Protein AF-F5BBF5-F1 (afdb_monomer_lite)

Structure (mmCIF, N/CA/C/O backbone):
data_AF-F5BBF5-F1
#
_entry.id   AF-F5BBF5-F1
#
loop_
_atom_site.group_PDB
_atom_site.id
_atom_site.type_symbol
_atom_site.label_atom_id
_atom_site.label_alt_id
_atom_site.label_comp_id
_atom_site.label_asym_id
_atom_site.label_entity_id
_atom_site.label_seq_id
_atom_site.pdbx_PDB_ins_code
_atom_site.Cartn_x
_atom_site.Cartn_y
_atom_site.Cartn_z
_atom_site.occupancy
_atom_site.B_iso_or_equiv
_atom_site.auth_seq_id
_atom_site.auth_comp_id
_atom_site.auth_asym_id
_atom_site.auth_atom_id
_atom_site.pdbx_PDB_model_num
ATOM 1 N N . ALA A 1 1 ? 1.559 0.053 0.431 1.00 80.69 1 ALA A N 1
ATOM 2 C CA . ALA A 1 1 ? 0.894 0.290 -0.863 1.00 80.69 1 ALA A CA 1
ATOM 3 C C . ALA A 1 1 ? 0.780 -0.994 -1.685 1.00 80.69 1 ALA A C 1
ATOM 5 O O . ALA A 1 1 ? -0.337 -1.382 -1.958 1.00 80.69 1 ALA A O 1
ATOM 6 N N . VAL A 1 2 ? 1.877 -1.699 -2.002 1.00 87.19 2 VAL A N 1
ATOM 7 C CA . VAL A 1 2 ? 1.839 -2.935 -2.829 1.00 87.19 2 VAL A CA 1
ATOM 8 C C . VAL A 1 2 ? 1.048 -4.109 -2.226 1.00 87.19 2 VAL A C 1
ATOM 10 O O . VAL A 1 2 ? 0.563 -4.955 -2.956 1.00 87.19 2 VAL A O 1
ATOM 13 N N . ARG A 1 3 ? 0.866 -4.144 -0.898 1.00 90.75 3 ARG A N 1
ATOM 14 C CA . ARG A 1 3 ? 0.001 -5.110 -0.186 1.00 90.75 3 ARG A CA 1
ATOM 15 C C . ARG A 1 3 ? -1.394 -4.543 0.103 1.00 90.75 3 ARG A C 1
ATOM 17 O O . ARG A 1 3 ? -1.894 -4.683 1.221 1.00 90.75 3 ARG A O 1
ATOM 24 N N . TYR A 1 4 ? -1.933 -3.782 -0.843 1.00 93.31 4 TYR A N 1
ATOM 25 C CA . TYR A 1 4 ? -3.305 -3.292 -0.789 1.00 93.31 4 TYR A CA 1
ATOM 26 C C . TYR A 1 4 ? -4.234 -4.363 -1.341 1.00 93.31 4 TYR A C 1
ATOM 28 O O . TYR A 1 4 ? -4.003 -4.866 -2.437 1.00 93.31 4 TYR A O 1
ATOM 36 N N . ASP A 1 5 ? -5.268 -4.690 -0.576 1.00 92.00 5 ASP A N 1
ATOM 37 C CA . ASP A 1 5 ? -6.343 -5.562 -1.020 1.00 92.00 5 ASP A CA 1
ATOM 38 C C . ASP A 1 5 ? -7.563 -4.702 -1.402 1.00 92.00 5 ASP A C 1
ATOM 40 O O . ASP A 1 5 ? -8.142 -4.052 -0.520 1.00 92.00 5 ASP A O 1
ATOM 44 N N . PRO A 1 6 ? -7.947 -4.655 -2.692 1.00 88.62 6 PRO A N 1
ATOM 45 C CA . PRO A 1 6 ? -9.095 -3.881 -3.145 1.00 88.62 6 PRO A CA 1
ATOM 46 C C . PRO A 1 6 ? -10.435 -4.447 -2.655 1.00 88.62 6 PRO A C 1
ATOM 48 O O . PRO A 1 6 ? -11.376 -3.667 -2.522 1.00 88.62 6 PRO A O 1
ATOM 51 N N . ASP A 1 7 ? -10.528 -5.744 -2.341 1.00 91.38 7 ASP A N 1
ATOM 52 C CA . ASP A 1 7 ? -11.789 -6.370 -1.924 1.00 91.38 7 ASP A CA 1
ATOM 53 C C . ASP A 1 7 ? -12.153 -5.994 -0.482 1.00 91.38 7 ASP A C 1
ATOM 55 O O . ASP A 1 7 ? -13.304 -5.681 -0.170 1.00 91.38 7 ASP A O 1
ATOM 59 N N . SER A 1 8 ? -11.162 -5.992 0.414 1.00 93.00 8 SER A N 1
ATOM 60 C CA . SER A 1 8 ? -11.350 -5.604 1.819 1.00 93.00 8 SER A CA 1
ATOM 61 C C . SER A 1 8 ? -11.052 -4.128 2.106 1.00 93.00 8 SER A C 1
ATOM 63 O O . SER A 1 8 ? -11.312 -3.651 3.219 1.00 93.00 8 SER A O 1
ATOM 65 N N . GLU A 1 9 ? -10.507 -3.409 1.122 1.00 93.31 9 GLU A N 1
ATOM 66 C CA . GLU A 1 9 ? -9.956 -2.058 1.248 1.00 93.31 9 GLU A CA 1
ATOM 67 C C . GLU A 1 9 ? -8.974 -1.929 2.425 1.00 93.31 9 GLU A C 1
ATOM 69 O O . GLU A 1 9 ? -9.023 -0.974 3.212 1.00 93.31 9 GLU A O 1
ATOM 74 N N . THR A 1 10 ? -8.070 -2.905 2.558 1.00 95.12 10 THR A N 1
ATOM 75 C CA . THR A 1 10 ? -7.057 -2.943 3.623 1.00 95.12 10 THR A CA 1
ATOM 76 C C . THR A 1 10 ? -5.630 -2.869 3.089 1.00 95.12 10 THR A C 1
ATOM 78 O O . THR A 1 10 ? -5.342 -3.192 1.939 1.00 95.12 10 THR A O 1
ATOM 81 N N . LEU A 1 11 ? -4.710 -2.428 3.947 1.00 94.88 11 LEU A N 1
ATOM 82 C CA . LEU A 1 11 ? -3.268 -2.540 3.744 1.00 94.88 11 LEU A CA 1
ATOM 83 C C . LEU A 1 11 ? -2.688 -3.511 4.766 1.00 94.88 11 LEU A C 1
ATOM 85 O O . LEU A 1 11 ? -2.922 -3.350 5.961 1.00 94.88 11 LEU A O 1
ATOM 89 N N . THR A 1 12 ? -1.877 -4.469 4.319 1.00 94.25 12 THR A N 1
ATOM 90 C CA . THR A 1 12 ? -1.159 -5.362 5.242 1.00 94.25 12 THR A CA 1
ATOM 91 C C . THR A 1 12 ? 0.172 -4.747 5.671 1.00 94.25 12 THR A C 1
ATOM 93 O O . THR A 1 12 ? 1.108 -4.633 4.873 1.00 94.25 12 THR A O 1
ATOM 96 N N . LEU A 1 13 ? 0.272 -4.373 6.947 1.00 88.81 13 LEU A N 1
ATOM 97 C CA . LEU A 1 13 ? 1.490 -3.878 7.586 1.00 88.81 13 LEU A CA 1
ATOM 98 C C . LEU A 1 13 ? 2.339 -5.039 8.097 1.00 88.81 13 LEU A C 1
ATOM 100 O O . LEU A 1 13 ? 1.816 -6.013 8.638 1.00 88.81 13 LEU A O 1
ATOM 104 N N . SER A 1 14 ? 3.655 -4.938 7.900 1.00 85.31 14 SER A N 1
ATOM 105 C CA . SER A 1 14 ? 4.657 -5.925 8.340 1.00 85.31 14 SER A CA 1
ATOM 106 C C . SER A 1 14 ? 4.404 -7.378 7.904 1.00 85.31 14 SER A C 1
ATOM 108 O O . SER A 1 14 ? 5.126 -8.270 8.317 1.00 85.31 14 SER A O 1
ATOM 110 N N . GLY A 1 15 ? 3.430 -7.624 7.020 1.00 84.94 15 GLY A N 1
ATOM 111 C CA . GLY A 1 15 ? 3.052 -8.962 6.551 1.00 84.94 15 GLY A CA 1
ATOM 112 C C . GLY A 1 15 ? 1.993 -9.669 7.392 1.00 84.94 15 GLY A C 1
ATOM 113 O O . GLY A 1 15 ? 1.536 -10.723 6.975 1.00 84.94 15 GLY A O 1
ATOM 114 N N . GLU A 1 16 ? 1.568 -9.088 8.513 1.00 89.31 16 GLU A N 1
ATOM 115 C CA . GLU A 1 16 ? 0.718 -9.788 9.487 1.00 89.31 16 GLU A CA 1
ATOM 116 C C . GLU A 1 16 ? -0.567 -9.025 9.825 1.00 89.31 16 GLU A C 1
ATOM 118 O O . GLU A 1 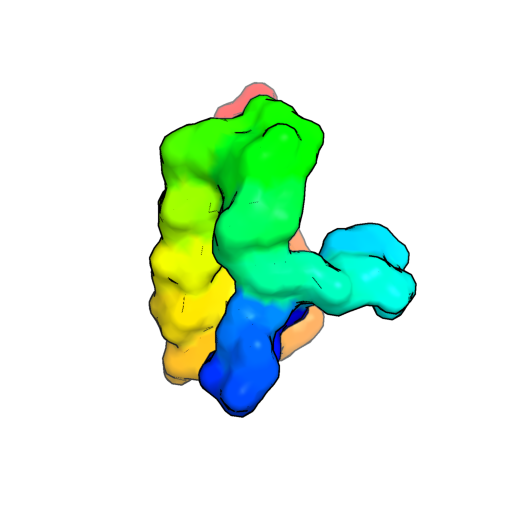16 ? -1.588 -9.642 10.120 1.00 89.31 16 GLU A O 1
ATOM 123 N N . MET A 1 17 ? -0.553 -7.688 9.766 1.00 92.31 17 MET A N 1
ATOM 124 C CA . MET A 1 17 ? -1.669 -6.872 10.246 1.00 92.31 17 MET A CA 1
ATOM 125 C C . MET A 1 17 ? -2.362 -6.135 9.103 1.00 92.31 17 MET A C 1
ATOM 127 O O . MET A 1 17 ? -1.859 -5.123 8.614 1.00 92.31 17 MET A O 1
ATOM 131 N N . ALA A 1 18 ? -3.537 -6.618 8.701 1.00 95.00 18 ALA A N 1
ATOM 132 C CA . ALA A 1 18 ? -4.416 -5.901 7.784 1.00 95.00 18 ALA A CA 1
ATOM 133 C C . ALA A 1 18 ? -5.105 -4.737 8.512 1.00 95.00 18 ALA A C 1
ATOM 135 O O . ALA A 1 18 ? -5.788 -4.937 9.518 1.00 95.00 18 ALA A O 1
ATOM 136 N N . VAL A 1 19 ? -4.932 -3.518 8.002 1.00 94.81 19 VAL A N 1
ATOM 137 C CA . VAL A 1 19 ? -5.535 -2.305 8.568 1.00 94.81 19 VAL A CA 1
ATOM 138 C C . VAL A 1 19 ? -6.360 -1.558 7.536 1.00 94.81 19 VAL A C 1
ATOM 140 O O . VAL A 1 19 ? -6.001 -1.489 6.361 1.00 94.81 19 VAL A O 1
ATOM 143 N N . LYS A 1 20 ? -7.455 -0.949 7.989 1.00 94.94 20 LYS A N 1
ATOM 144 C CA . LYS A 1 20 ? -8.262 -0.019 7.193 1.00 94.94 20 LYS A CA 1
ATOM 145 C C . LYS A 1 20 ? -7.665 1.386 7.193 1.00 94.94 20 LYS A C 1
ATOM 147 O O . LYS A 1 20 ? -6.947 1.773 8.120 1.00 94.94 20 LYS A O 1
ATOM 152 N N . ARG A 1 21 ? -8.057 2.184 6.195 1.00 93.50 21 ARG A N 1
ATOM 153 C CA . ARG A 1 21 ? -7.686 3.605 6.043 1.00 93.50 21 ARG A CA 1
ATOM 154 C C . ARG A 1 21 ? -7.842 4.400 7.336 1.00 93.50 21 ARG A C 1
ATOM 156 O O . ARG A 1 21 ? -6.906 5.077 7.755 1.00 93.50 21 ARG A O 1
ATOM 163 N N . GLU A 1 22 ? -8.985 4.251 8.000 1.00 94.00 22 GLU A N 1
ATOM 164 C CA . GLU A 1 22 ? -9.28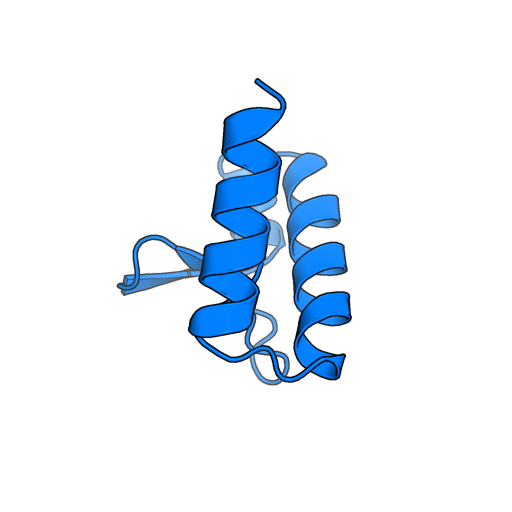2 4.959 9.249 1.00 94.00 22 GLU A CA 1
ATOM 165 C C . GLU A 1 22 ? -8.417 4.496 10.424 1.00 94.00 22 GLU A C 1
ATOM 167 O O . GLU A 1 22 ? -7.999 5.313 11.238 1.00 94.00 22 GLU A O 1
ATOM 172 N N . GLN A 1 23 ? -8.086 3.205 10.514 1.00 93.12 23 GLN A N 1
ATOM 173 C CA . GLN A 1 23 ? -7.207 2.705 11.576 1.00 93.12 23 GLN A CA 1
ATOM 174 C C . GLN A 1 23 ? -5.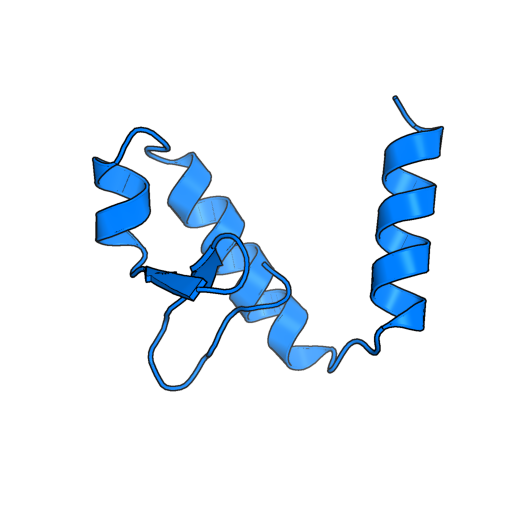797 3.276 11.428 1.00 93.12 23 GLN A C 1
ATOM 176 O O . GLN A 1 23 ? -5.196 3.696 12.411 1.00 93.12 23 GLN A O 1
ATOM 181 N N . LEU A 1 24 ? -5.292 3.347 10.195 1.00 92.56 24 LEU A N 1
ATOM 182 C CA . LEU A 1 24 ? -3.976 3.908 9.913 1.00 92.56 24 LEU A CA 1
ATOM 183 C C . LEU A 1 24 ? -3.948 5.432 10.128 1.00 92.56 24 LEU A C 1
ATOM 185 O O . LEU A 1 24 ? -3.015 5.962 10.730 1.00 92.56 24 LEU A O 1
ATOM 189 N N . LYS A 1 25 ? -5.009 6.130 9.706 1.00 93.56 25 LYS A N 1
ATOM 190 C CA . LYS A 1 25 ? -5.197 7.576 9.898 1.00 93.56 25 LYS A CA 1
ATOM 191 C C . LYS A 1 25 ? -5.225 7.953 11.379 1.00 93.56 25 LYS A C 1
ATOM 193 O O . LYS A 1 25 ? -4.454 8.812 11.805 1.00 93.56 25 LYS A O 1
ATOM 198 N N . ASN A 1 26 ? -6.051 7.261 12.161 1.00 92.62 26 ASN A N 1
ATOM 199 C CA . ASN A 1 26 ? -6.202 7.490 13.599 1.00 92.62 26 ASN A CA 1
ATOM 200 C C . ASN A 1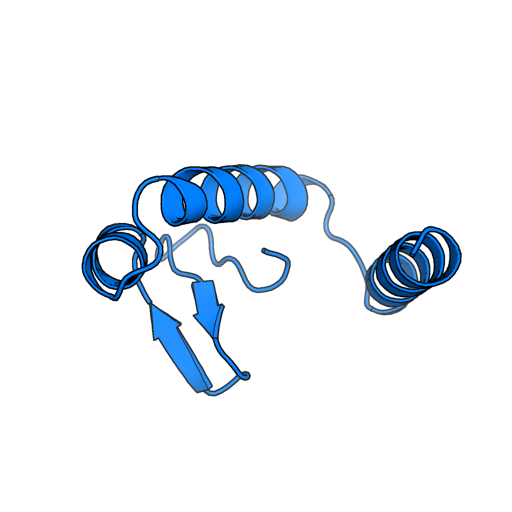 26 ? -5.027 6.929 14.417 1.00 92.62 26 ASN A C 1
ATOM 202 O O . ASN A 1 26 ? -4.781 7.385 15.529 1.00 92.62 26 ASN A O 1
ATOM 206 N N . GLY A 1 27 ? -4.268 5.984 13.857 1.00 89.81 27 GLY A N 1
ATOM 207 C CA . GLY A 1 27 ? -3.063 5.400 14.452 1.00 89.81 27 GLY A CA 1
ATOM 208 C C . GLY A 1 27 ? -1.816 6.288 14.397 1.00 89.81 27 GLY A C 1
ATOM 209 O O . GLY A 1 27 ? -0.742 5.834 14.779 1.00 89.81 27 GLY A O 1
ATOM 210 N N . GLY A 1 28 ? -1.935 7.534 13.923 1.00 89.69 28 GLY A N 1
ATOM 211 C CA . GLY A 1 28 ? -0.863 8.536 13.965 1.00 89.69 28 GLY A CA 1
ATOM 212 C C . GLY A 1 28 ? -0.315 8.970 12.604 1.00 89.69 28 GLY A C 1
ATOM 213 O O . GLY A 1 28 ? 0.460 9.920 12.555 1.00 89.69 28 GLY A O 1
ATOM 214 N N . LEU A 1 29 ? -0.733 8.344 11.496 1.00 89.50 29 LEU A N 1
ATOM 215 C CA . LEU A 1 29 ? -0.319 8.762 10.146 1.00 89.50 29 LEU A CA 1
ATOM 216 C C . LEU A 1 2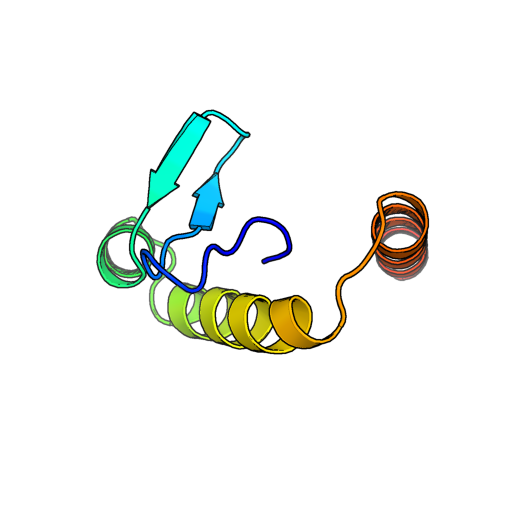9 ? -1.157 9.915 9.577 1.00 89.50 29 LEU A C 1
ATOM 218 O O . LEU A 1 29 ? -0.731 10.563 8.621 1.00 89.50 29 LEU A O 1
ATOM 222 N N . GLY A 1 30 ? -2.336 10.197 10.141 1.00 92.75 30 GLY A N 1
ATOM 223 C CA . GLY A 1 30 ? -3.181 11.309 9.704 1.00 92.75 30 GLY A CA 1
ATOM 224 C C . GLY A 1 30 ? -3.445 11.282 8.194 1.00 92.75 30 GLY A C 1
ATOM 225 O O . GLY A 1 30 ? -3.761 10.236 7.627 1.00 92.75 30 GLY A O 1
ATOM 226 N N . VAL A 1 31 ? -3.277 12.430 7.530 1.00 90.75 31 VAL A N 1
ATOM 227 C CA . VAL A 1 31 ? -3.496 12.585 6.076 1.00 90.75 31 VAL A CA 1
ATOM 228 C C . VAL A 1 31 ? -2.552 11.742 5.212 1.00 90.75 31 VAL A C 1
ATOM 230 O O . VAL A 1 31 ? -2.875 11.449 4.066 1.00 90.75 31 VAL A O 1
ATOM 233 N N . VAL A 1 32 ? -1.410 11.296 5.750 1.00 92.81 32 VAL A N 1
ATOM 234 C CA . VAL A 1 32 ? -0.476 10.423 5.021 1.00 92.81 32 VAL A CA 1
ATOM 235 C C . VAL A 1 32 ? -1.112 9.056 4.749 1.00 92.81 32 VAL A C 1
ATOM 237 O O . VAL A 1 32 ? -0.826 8.444 3.723 1.00 92.81 32 VAL A O 1
ATOM 240 N N . SER A 1 33 ? -2.029 8.603 5.615 1.00 93.38 33 SER A N 1
ATOM 241 C CA . SER A 1 33 ? -2.821 7.389 5.373 1.00 93.38 33 SER A CA 1
ATOM 242 C C . SER A 1 33 ? -3.554 7.466 4.033 1.00 93.38 33 SER A C 1
ATOM 244 O O . SER A 1 33 ? -3.470 6.534 3.235 1.00 93.38 33 SER A O 1
ATOM 246 N N . ASP A 1 34 ? -4.197 8.601 3.746 1.00 93.06 34 ASP A N 1
ATOM 247 C CA . ASP A 1 34 ? -4.978 8.779 2.522 1.00 93.06 34 ASP A CA 1
ATOM 248 C C . ASP A 1 34 ? -4.088 8.622 1.278 1.00 93.06 34 ASP A C 1
ATOM 250 O O . ASP A 1 34 ? -4.403 7.826 0.395 1.00 93.06 34 ASP A O 1
ATOM 254 N N . ALA A 1 35 ? -2.910 9.253 1.278 1.00 94.50 35 ALA A N 1
ATOM 255 C CA . ALA A 1 35 ? -1.945 9.137 0.186 1.00 94.50 35 ALA A CA 1
ATOM 256 C C . ALA A 1 35 ? -1.433 7.698 -0.026 1.00 94.50 35 ALA A C 1
ATOM 258 O O . ALA A 1 35 ? -1.293 7.250 -1.164 1.00 94.50 35 ALA A O 1
ATOM 259 N N . ILE A 1 36 ? -1.168 6.944 1.050 1.00 93.56 36 ILE A N 1
ATOM 260 C CA . ILE A 1 36 ? -0.688 5.555 0.942 1.00 93.56 36 ILE A CA 1
ATOM 261 C C . ILE A 1 36 ? -1.786 4.637 0.388 1.00 93.56 36 ILE A C 1
ATOM 263 O O . ILE A 1 36 ? -1.486 3.737 -0.404 1.00 93.56 36 ILE A O 1
ATOM 267 N N . PHE A 1 37 ? -3.041 4.840 0.796 1.00 94.75 37 PHE A N 1
ATOM 268 C CA . PHE A 1 37 ? -4.177 4.072 0.284 1.00 94.75 37 PHE A CA 1
ATOM 269 C C . PHE A 1 37 ? -4.476 4.403 -1.181 1.00 94.75 37 PHE A C 1
ATOM 271 O O . PHE A 1 37 ? -4.696 3.486 -1.970 1.00 94.75 37 PHE A O 1
ATOM 278 N N . ASP A 1 38 ? -4.420 5.678 -1.565 1.00 94.19 38 ASP A N 1
ATOM 279 C CA . ASP A 1 38 ? -4.626 6.099 -2.954 1.00 94.19 38 ASP A CA 1
ATOM 280 C C . ASP A 1 38 ? -3.514 5.559 -3.870 1.00 94.19 38 ASP A C 1
ATOM 282 O O . ASP A 1 38 ? -3.790 5.071 -4.972 1.00 94.19 38 ASP A O 1
ATOM 286 N N . LEU A 1 39 ? -2.267 5.533 -3.383 1.00 93.38 39 LEU A N 1
ATOM 287 C CA . LEU A 1 39 ? -1.160 4.858 -4.059 1.00 93.38 39 LEU A CA 1
ATOM 288 C C . LEU A 1 39 ? -1.407 3.348 -4.171 1.00 93.38 39 LEU A C 1
ATOM 290 O O . LEU A 1 39 ? -1.239 2.787 -5.246 1.00 93.38 39 LEU A O 1
ATOM 294 N N . GLY A 1 40 ? -1.821 2.680 -3.089 1.00 93.19 40 GLY A N 1
ATOM 295 C CA . GLY A 1 40 ? -2.104 1.240 -3.092 1.00 93.19 40 GLY A CA 1
ATOM 296 C C . GLY A 1 40 ? -3.176 0.843 -4.107 1.00 93.19 40 GLY A C 1
ATOM 297 O O . GLY A 1 40 ? -2.960 -0.076 -4.893 1.00 93.19 40 GLY A O 1
ATOM 298 N N . ARG A 1 41 ? -4.281 1.595 -4.156 1.00 92.94 41 ARG A N 1
ATOM 299 C CA . ARG A 1 41 ? -5.353 1.408 -5.143 1.00 92.94 41 ARG A CA 1
ATOM 300 C C . ARG A 1 41 ? -4.881 1.662 -6.574 1.00 92.94 41 ARG A C 1
ATOM 302 O O . ARG A 1 41 ? -5.313 0.981 -7.496 1.00 92.94 41 ARG A O 1
ATOM 309 N N . SER A 1 42 ? -4.002 2.640 -6.774 1.00 92.69 42 SER A N 1
ATOM 310 C CA . SER A 1 42 ? -3.440 2.904 -8.101 1.00 92.69 42 SER A CA 1
ATOM 311 C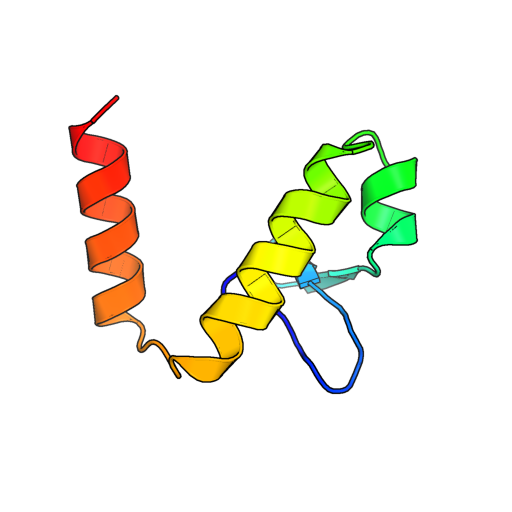 C . SER A 1 42 ? -2.525 1.760 -8.539 1.00 92.69 42 SER A C 1
ATOM 313 O O . SER A 1 42 ? -2.652 1.281 -9.658 1.00 92.69 42 SER A O 1
ATOM 315 N N . LEU A 1 43 ? -1.657 1.275 -7.644 1.00 91.06 43 LEU A N 1
ATOM 316 C CA . LEU A 1 43 ? -0.709 0.192 -7.917 1.00 91.06 43 LEU A CA 1
ATOM 317 C C . LEU A 1 43 ? -1.379 -1.170 -8.128 1.00 91.06 43 LEU A C 1
ATOM 319 O O . LEU A 1 43 ? -0.845 -1.976 -8.885 1.00 91.06 43 LEU A O 1
ATOM 323 N N . SER A 1 44 ? -2.544 -1.436 -7.526 1.00 87.81 44 SER A N 1
ATOM 324 C CA . SER A 1 44 ? -3.251 -2.708 -7.741 1.00 87.81 44 SER A CA 1
ATOM 325 C C . SER A 1 44 ? -3.669 -2.913 -9.199 1.00 87.81 44 SER A C 1
ATOM 327 O O . SER A 1 44 ? -3.788 -4.046 -9.639 1.00 87.81 44 SER A O 1
ATOM 329 N N . ALA A 1 45 ? -3.849 -1.837 -9.974 1.00 87.50 45 ALA A N 1
ATOM 330 C CA . ALA A 1 45 ? -4.135 -1.932 -11.406 1.00 87.50 45 ALA A CA 1
ATOM 331 C C . ALA A 1 45 ? -2.909 -2.318 -12.257 1.00 87.50 45 ALA A C 1
ATOM 333 O O . ALA A 1 45 ? -3.072 -2.721 -13.406 1.00 87.50 45 ALA A O 1
ATOM 334 N N . PHE A 1 46 ? -1.692 -2.189 -11.715 1.00 88.88 46 PHE A N 1
ATOM 335 C CA . PHE A 1 46 ? -0.446 -2.481 -12.430 1.00 88.88 46 PHE A CA 1
ATOM 336 C C . PHE A 1 46 ? -0.021 -3.948 -12.305 1.00 88.88 46 PHE A C 1
ATOM 338 O O . PHE A 1 46 ? 0.840 -4.365 -13.068 1.00 88.88 46 PHE A O 1
ATOM 345 N N . ASN A 1 47 ? -0.619 -4.725 -11.385 1.00 86.25 47 ASN A N 1
ATOM 346 C CA . ASN A 1 47 ? -0.253 -6.124 -11.115 1.00 86.25 47 ASN A CA 1
ATOM 347 C C . ASN A 1 47 ? 1.266 -6.335 -10.988 1.00 86.25 47 ASN A C 1
ATOM 349 O O . ASN A 1 47 ? 1.818 -7.247 -11.599 1.00 86.25 47 ASN A O 1
ATOM 353 N N . LEU A 1 48 ? 1.922 -5.473 -10.203 1.00 91.62 48 LEU A N 1
ATOM 354 C CA . LEU A 1 48 ? 3.376 -5.491 -10.077 1.00 91.62 48 LEU A CA 1
ATOM 355 C C . LEU A 1 48 ? 3.883 -6.835 -9.557 1.00 91.62 48 LEU A C 1
ATOM 357 O O . LEU A 1 48 ? 3.375 -7.341 -8.551 1.00 91.62 48 LEU A O 1
ATOM 361 N N . ASP A 1 49 ? 4.918 -7.363 -10.198 1.00 92.44 49 ASP A N 1
ATOM 362 C CA . ASP A 1 49 ? 5.634 -8.529 -9.693 1.00 92.44 49 ASP A CA 1
ATOM 363 C C . ASP A 1 49 ? 6.716 -8.149 -8.660 1.00 92.44 49 ASP A C 1
ATOM 365 O O . ASP A 1 49 ? 7.027 -6.975 -8.423 1.00 92.44 49 ASP A O 1
ATOM 369 N N . ASP A 1 50 ? 7.307 -9.159 -8.015 1.00 92.19 50 ASP A N 1
ATOM 370 C CA . ASP A 1 50 ? 8.345 -8.950 -6.999 1.00 92.19 50 ASP A CA 1
ATOM 371 C C . ASP A 1 50 ? 9.584 -8.219 -7.556 1.00 92.19 50 ASP A C 1
ATOM 373 O O . ASP A 1 50 ? 10.250 -7.480 -6.824 1.00 92.19 50 ASP A O 1
ATOM 377 N N . THR A 1 51 ? 9.888 -8.386 -8.848 1.00 94.94 51 THR A N 1
ATOM 378 C CA . THR A 1 51 ? 11.027 -7.739 -9.515 1.00 94.94 51 THR A CA 1
ATOM 379 C C . THR A 1 51 ? 10.766 -6.251 -9.696 1.00 94.94 51 THR A C 1
ATOM 381 O O . THR A 1 51 ? 11.622 -5.430 -9.368 1.00 94.94 51 THR A O 1
ATOM 384 N N . GLU A 1 52 ? 9.582 -5.879 -10.176 1.00 93.88 52 GLU A N 1
ATOM 385 C CA . GLU A 1 52 ? 9.188 -4.483 -10.368 1.00 93.88 52 GLU A CA 1
ATOM 386 C C . GLU A 1 52 ? 9.138 -3.731 -9.034 1.00 93.88 52 GLU A C 1
ATOM 388 O O . GLU A 1 52 ? 9.617 -2.597 -8.936 1.00 93.88 52 GLU A O 1
ATOM 393 N N . VAL A 1 53 ? 8.647 -4.380 -7.971 1.00 93.19 53 VAL A N 1
ATOM 394 C CA . VAL A 1 53 ? 8.680 -3.817 -6.613 1.00 93.19 53 VAL A CA 1
ATOM 395 C C . VAL A 1 53 ? 10.119 -3.628 -6.125 1.00 93.19 53 VAL A C 1
ATOM 397 O O . VAL A 1 53 ? 10.441 -2.562 -5.591 1.00 93.19 53 VAL A O 1
ATOM 400 N N . ALA A 1 54 ? 11.000 -4.612 -6.329 1.00 93.75 54 ALA A N 1
ATOM 401 C CA . ALA A 1 54 ? 12.407 -4.508 -5.943 1.00 93.75 54 ALA A CA 1
ATOM 402 C C . ALA A 1 54 ? 13.138 -3.389 -6.705 1.00 93.75 54 ALA A C 1
ATOM 404 O O . ALA A 1 54 ? 13.913 -2.634 -6.113 1.00 93.75 54 ALA A O 1
ATOM 405 N N . LEU A 1 55 ? 12.857 -3.228 -8.002 1.00 95.81 55 LEU A N 1
ATOM 406 C CA . LEU A 1 55 ? 13.425 -2.156 -8.820 1.00 95.81 55 LEU A CA 1
ATOM 407 C C . LEU A 1 55 ? 12.945 -0.776 -8.359 1.00 95.81 55 LEU A C 1
ATOM 409 O O . LEU A 1 55 ? 13.763 0.133 -8.219 1.00 95.81 55 LEU A O 1
ATOM 413 N N . LEU A 1 56 ? 11.654 -0.617 -8.052 1.00 92.88 56 LEU A N 1
ATOM 414 C CA . LEU A 1 56 ? 11.125 0.629 -7.486 1.00 92.88 56 LEU A CA 1
ATOM 415 C C . LEU A 1 56 ? 11.806 0.978 -6.156 1.00 92.88 56 LEU A C 1
ATOM 417 O O . LEU A 1 56 ? 12.190 2.128 -5.942 1.00 92.88 56 LEU A O 1
ATOM 421 N N . GLN A 1 57 ? 12.006 -0.007 -5.278 1.00 91.69 57 GLN A N 1
ATOM 422 C CA . GLN A 1 57 ? 12.720 0.191 -4.014 1.00 91.69 57 GLN A CA 1
ATOM 423 C C . GLN A 1 57 ? 14.183 0.597 -4.233 1.00 91.69 57 GLN A C 1
ATOM 425 O O . GLN A 1 57 ? 14.666 1.504 -3.557 1.00 91.69 57 GLN A O 1
ATOM 430 N N . ALA A 1 58 ? 14.874 -0.021 -5.194 1.00 96.00 58 ALA A N 1
ATOM 431 C CA . ALA A 1 58 ? 16.248 0.333 -5.538 1.00 96.00 58 ALA A CA 1
ATOM 432 C C . ALA A 1 58 ? 16.356 1.773 -6.067 1.00 96.00 58 ALA A C 1
ATOM 434 O O . ALA A 1 58 ? 17.240 2.514 -5.643 1.00 96.00 58 ALA A O 1
ATOM 435 N N . VAL A 1 59 ? 15.434 2.204 -6.936 1.00 95.38 59 VAL A N 1
ATOM 436 C CA . VAL A 1 59 ? 15.393 3.587 -7.449 1.00 95.38 59 VAL A CA 1
ATOM 437 C C . VAL A 1 59 ? 15.182 4.596 -6.317 1.00 95.38 59 VAL A C 1
ATOM 439 O O . VAL A 1 59 ? 15.879 5.612 -6.260 1.00 95.38 59 VAL A O 1
ATOM 442 N N . LEU A 1 60 ? 14.257 4.307 -5.395 1.00 91.81 60 LEU A N 1
ATOM 443 C CA . LEU A 1 60 ? 14.008 5.155 -4.226 1.00 91.81 60 LEU A CA 1
ATOM 444 C C . LEU A 1 60 ? 15.235 5.231 -3.304 1.00 91.81 60 LEU A C 1
ATOM 446 O O . LEU A 1 60 ? 15.560 6.313 -2.825 1.00 91.81 60 LEU A O 1
ATOM 450 N N . LEU A 1 61 ? 15.944 4.115 -3.102 1.00 94.00 61 LEU A N 1
ATOM 451 C CA . LEU A 1 61 ? 17.168 4.056 -2.296 1.00 94.00 61 LEU A CA 1
ATOM 452 C C . LEU A 1 61 ? 18.329 4.847 -2.916 1.00 94.00 61 LEU A C 1
ATOM 454 O O . LEU A 1 61 ? 19.120 5.439 -2.196 1.00 94.00 61 LEU A O 1
ATOM 458 N N . MET A 1 62 ? 18.454 4.865 -4.243 1.00 94.00 62 MET A N 1
ATOM 459 C CA . MET A 1 62 ? 19.525 5.607 -4.928 1.00 94.00 62 MET A CA 1
ATOM 460 C C . MET A 1 62 ? 19.294 7.121 -4.969 1.00 94.00 62 MET A C 1
ATOM 462 O O . MET A 1 62 ? 20.193 7.862 -5.358 1.00 94.00 62 MET A O 1
ATOM 466 N N . SER A 1 63 ? 18.102 7.578 -4.585 1.00 83.62 63 SER A N 1
ATOM 467 C CA . SER A 1 63 ? 17.710 8.991 -4.613 1.00 83.62 63 SER A CA 1
ATOM 468 C C . SER A 1 63 ? 17.742 9.664 -3.231 1.00 83.62 63 SER A C 1
ATOM 470 O O . SER A 1 63 ? 17.294 10.805 -3.118 1.00 83.62 63 SER A O 1
ATOM 472 N N . SER A 1 64 ? 18.218 8.965 -2.189 1.00 58.38 64 SER A N 1
ATOM 473 C CA . SER A 1 64 ? 18.267 9.439 -0.794 1.00 58.38 64 SER A CA 1
ATOM 474 C C . SER A 1 64 ? 19.555 10.164 -0.427 1.00 58.38 64 SER A C 1
ATOM 476 O O . SER A 1 64 ? 20.625 9.649 -0.825 1.00 58.38 64 SER A O 1
#

Secondary structure (DSSP, 8-state):
-TTEETTTTEEEETTTEEEEHHHHIIIIITHHHHHHHHHHHHHHTTT--HHHHHHHHHHHHHT-

InterPro domains:
  IPR000536 Nuclear hormone receptor, ligand-binding domain [PS51843] (1-64)
  IPR035500 Nuclear hormone receptor-like domain superfamily [G3DSA:1.10.565.10] (1-64)
  IPR035500 Nuclear hormone receptor-like domain superfamily [SSF48508] (1-63)
  IPR050234 Nuclear hormone receptor family NR1 subfamily [PTHR24082] (1-64)

Sequence (64 aa):
AVRYDPDSETLTLSGEMAVKREQLKNGGLGVVSDAIFDLGRSLSAFNLDDTEVALLQAVLLMSS

Radius of gyration: 12.4 Å; chains: 1; bounding box: 31×22×27 Å

Organism: Rana luteiventris (NCBI:txid58176)

Foldseek 3Di:
DCQQDPVVLWRDDPNHDTDHLVCVCVVPCNCVSVVVSVVNVVCVVVVDDPVNVVVVVVVVVVVD

pLDDT: mean 91.36, std 5.17, range [58.38, 96.0]